Protein AF-A0A7K4QA33-F1 (afdb_monomer_lite)

Sequence (89 aa):
SRCGKVTFQLPLDAAPGLEERVCHFSWRSSALKETLRKLQASVTLDPDTAHPELVLSEDGKSVWRGSSPRQLPDCPERFDHWPFVLGRQ

pLDDT: mean 83.6, std 14.75, range [53.47, 97.19]

Secondary structure (DSSP, 8-state):
-----------S---TTHHHHHHHHHHHHHHHHHHHHHH----EE-TTTS-TTEEE-TTSS-EEE-SS-------TTS-SSS----EE-

Structure (mmCIF, N/CA/C/O backbone):
data_AF-A0A7K4QA33-F1
#
_entry.id   AF-A0A7K4QA33-F1
#
loop_
_atom_site.group_PDB
_atom_site.id
_atom_site.type_symbol
_atom_site.label_atom_id
_atom_site.label_alt_id
_atom_site.label_comp_id
_atom_site.label_asym_id
_atom_site.label_entity_id
_atom_site.label_seq_id
_atom_site.pdbx_PDB_ins_code
_atom_site.Cartn_x
_atom_site.Cartn_y
_atom_site.Cartn_z
_atom_site.occupancy
_atom_site.B_iso_or_equiv
_atom_site.auth_seq_id
_atom_site.auth_comp_id
_atom_site.auth_asym_id
_atom_site.auth_atom_id
_atom_site.pdbx_PDB_model_num
ATOM 1 N N . SER A 1 1 ? 44.658 24.300 21.157 1.00 53.75 1 SER A N 1
ATOM 2 C CA . SER A 1 1 ? 43.525 23.677 21.870 1.00 53.75 1 SER A CA 1
ATOM 3 C C . SER A 1 1 ? 42.658 24.728 22.528 1.00 53.75 1 SER A C 1
ATOM 5 O O . SER A 1 1 ? 43.152 25.442 23.390 1.00 53.75 1 SER A O 1
ATOM 7 N N . ARG A 1 2 ? 41.390 24.850 22.119 1.00 53.78 2 ARG A N 1
ATOM 8 C CA . ARG A 1 2 ? 40.377 25.619 22.863 1.00 53.78 2 ARG A CA 1
ATOM 9 C C . ARG A 1 2 ? 38.961 25.194 22.445 1.00 53.78 2 ARG A C 1
ATOM 11 O O . ARG A 1 2 ? 38.202 25.972 21.890 1.00 53.78 2 ARG A O 1
ATOM 18 N N . CYS A 1 3 ? 38.623 23.927 22.678 1.00 55.78 3 CYS A N 1
ATOM 19 C CA . CYS A 1 3 ? 37.225 23.503 22.690 1.00 55.78 3 CYS A CA 1
ATOM 20 C C . CYS A 1 3 ? 36.735 23.653 24.135 1.00 55.78 3 CYS A C 1
ATOM 22 O O . CYS A 1 3 ? 37.158 22.904 25.015 1.00 55.78 3 CYS A O 1
ATOM 24 N N . GLY A 1 4 ? 35.940 24.689 24.401 1.00 55.41 4 GLY A N 1
ATOM 25 C CA . GLY A 1 4 ? 35.249 24.829 25.678 1.00 55.41 4 GLY A CA 1
ATOM 26 C C . GLY A 1 4 ? 34.100 23.828 25.737 1.00 55.41 4 GLY A C 1
ATOM 27 O O . GLY A 1 4 ? 33.335 23.708 24.784 1.00 55.41 4 GLY A O 1
ATOM 28 N N . LYS A 1 5 ? 33.978 23.103 26.850 1.00 62.81 5 LYS A N 1
ATOM 29 C CA . LYS A 1 5 ? 32.830 22.238 27.122 1.00 62.81 5 LYS A CA 1
ATOM 30 C C . LYS A 1 5 ? 31.606 23.133 27.327 1.00 62.81 5 LYS A C 1
ATOM 32 O O . LYS A 1 5 ? 31.434 23.701 28.400 1.00 62.81 5 LYS A O 1
ATOM 37 N N . VAL A 1 6 ? 30.785 23.295 26.292 1.00 56.88 6 VAL A N 1
ATOM 38 C CA . VAL A 1 6 ? 29.485 23.959 26.421 1.00 56.88 6 VAL A CA 1
ATOM 39 C C . VAL A 1 6 ? 28.561 22.988 27.143 1.00 56.88 6 VAL A C 1
ATOM 41 O O . VAL A 1 6 ? 2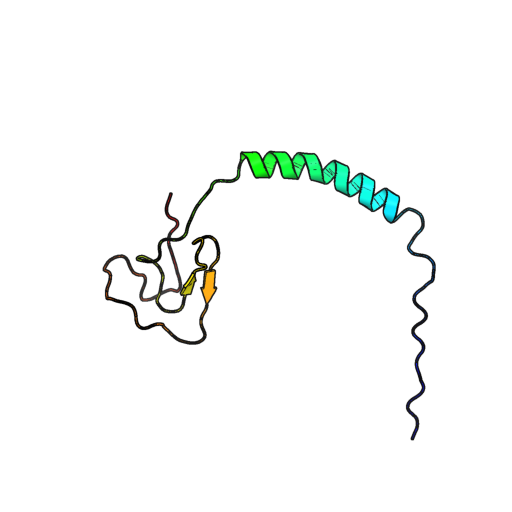8.084 22.014 26.567 1.00 56.88 6 VAL A O 1
ATOM 44 N N . THR A 1 7 ? 28.332 23.218 28.431 1.00 59.09 7 THR A N 1
ATOM 45 C CA . THR A 1 7 ? 27.199 22.611 29.125 1.00 59.09 7 THR A CA 1
ATOM 46 C C . THR A 1 7 ? 25.948 23.342 28.672 1.00 59.09 7 THR A C 1
ATOM 48 O O . THR A 1 7 ? 25.686 24.460 29.112 1.00 59.09 7 THR A O 1
ATOM 51 N N . PHE A 1 8 ? 25.191 22.720 27.772 1.00 58.00 8 PHE A N 1
ATOM 52 C CA . PHE A 1 8 ? 23.830 23.147 27.491 1.00 58.00 8 PHE A CA 1
ATOM 53 C C . PHE A 1 8 ? 22.998 22.817 28.733 1.00 58.00 8 PHE A C 1
ATOM 55 O O . PHE A 1 8 ? 22.628 21.664 28.952 1.00 58.00 8 PHE A O 1
ATOM 62 N N . GLN A 1 9 ? 22.783 23.802 29.605 1.00 59.56 9 GLN A N 1
ATOM 63 C CA . GLN A 1 9 ? 21.778 23.664 30.648 1.00 59.56 9 GLN A CA 1
ATOM 64 C C . GLN A 1 9 ? 20.421 23.780 29.958 1.00 59.56 9 GLN A C 1
ATOM 66 O O . GLN A 1 9 ? 19.999 24.871 29.582 1.00 59.56 9 GLN A O 1
ATOM 71 N N . LEU A 1 10 ? 19.771 22.637 29.729 1.00 57.53 10 LEU A N 1
ATOM 72 C CA . LEU A 1 10 ? 18.336 22.622 29.466 1.00 57.53 10 LEU A CA 1
ATOM 73 C C . LEU A 1 10 ? 17.668 23.385 30.620 1.00 57.53 10 LEU A C 1
ATOM 75 O O . LEU A 1 10 ? 18.002 23.090 31.772 1.00 57.53 10 LEU A O 1
ATOM 79 N N . PRO A 1 11 ? 16.781 24.361 30.353 1.00 53.47 11 PRO A N 1
ATOM 80 C CA . PRO A 1 11 ? 16.012 24.981 31.419 1.00 53.47 11 PRO A CA 1
ATOM 81 C C . PRO A 1 11 ? 15.325 23.857 32.191 1.00 53.47 11 PRO A C 1
ATOM 83 O O . PRO A 1 11 ? 14.608 23.053 31.595 1.00 53.47 11 PRO A O 1
ATOM 86 N N . LEU A 1 12 ? 15.589 23.772 33.495 1.00 54.44 12 LEU A N 1
ATOM 87 C CA . LEU A 1 12 ? 15.047 22.722 34.361 1.00 54.44 12 LEU A CA 1
ATOM 88 C C . LEU A 1 12 ? 13.537 22.883 34.603 1.00 54.44 12 LEU A C 1
ATOM 90 O O . LEU A 1 12 ? 12.950 22.117 35.354 1.00 54.44 12 LEU A O 1
ATOM 94 N N . ASP A 1 13 ? 12.899 23.824 33.916 1.00 56.03 13 ASP A N 1
ATOM 95 C CA . ASP A 1 13 ? 11.469 24.043 33.967 1.00 56.03 13 ASP A CA 1
ATOM 96 C C . ASP A 1 13 ? 10.902 23.857 32.560 1.00 56.03 13 ASP A C 1
ATOM 98 O O . ASP A 1 13 ? 10.808 24.783 31.748 1.00 56.03 13 ASP A O 1
ATOM 102 N N . ALA A 1 14 ? 10.509 22.616 32.266 1.00 61.69 14 ALA A N 1
ATOM 103 C CA . ALA A 1 14 ? 9.442 22.386 31.306 1.00 61.69 14 ALA A CA 1
ATOM 104 C C . ALA A 1 14 ? 8.287 23.328 31.681 1.00 61.69 14 ALA A C 1
ATOM 106 O O . ALA A 1 14 ? 7.902 23.390 32.848 1.00 61.69 14 ALA A O 1
ATOM 107 N N . ALA A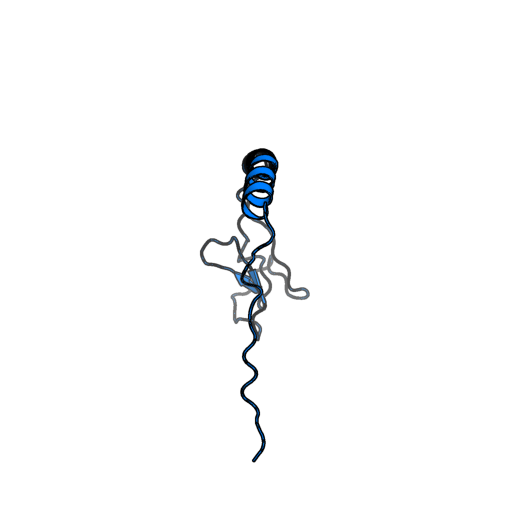 1 15 ? 7.793 24.109 30.713 1.00 63.25 15 ALA A N 1
ATOM 108 C CA . ALA A 1 15 ? 6.820 25.170 30.962 1.00 63.25 15 ALA A CA 1
ATOM 109 C C . ALA A 1 15 ? 5.705 24.689 31.918 1.00 63.25 15 ALA A C 1
ATOM 111 O O . ALA A 1 15 ? 5.083 23.660 31.625 1.00 63.25 15 ALA A O 1
ATOM 112 N N . PRO A 1 16 ? 5.431 25.395 33.032 1.00 59.91 16 PRO A N 1
ATOM 113 C CA . PRO A 1 16 ? 4.345 25.027 33.931 1.00 59.91 16 PRO A CA 1
ATOM 114 C C . PRO A 1 16 ? 3.048 24.900 33.125 1.00 59.91 16 PRO A C 1
ATOM 116 O O . PRO A 1 16 ? 2.696 25.794 32.355 1.00 59.91 16 PRO A O 1
ATOM 119 N N . GLY A 1 17 ? 2.384 23.749 33.224 1.00 60.03 17 GLY A N 1
ATOM 120 C CA . GLY A 1 17 ?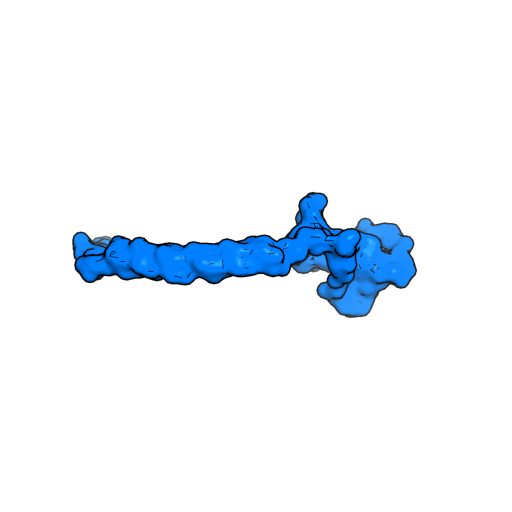 1.176 23.452 32.450 1.00 60.03 17 GLY A CA 1
ATOM 121 C C . GLY A 1 17 ? 1.413 22.844 31.061 1.00 60.03 17 GLY A C 1
ATOM 122 O O . GLY A 1 17 ? 0.457 22.700 30.302 1.00 60.03 17 GLY A O 1
ATOM 123 N N . LEU A 1 18 ? 2.642 22.458 30.689 1.00 66.19 18 LEU A N 1
ATOM 124 C CA . LEU A 1 18 ? 2.889 21.691 29.458 1.00 66.19 18 LEU A CA 1
ATOM 125 C C . LEU A 1 18 ? 2.159 20.343 29.501 1.00 66.19 18 LEU A C 1
ATOM 127 O O . LEU A 1 18 ? 1.456 20.014 28.550 1.00 66.19 18 LEU A O 1
ATOM 131 N N . GLU A 1 19 ? 2.237 19.630 30.624 1.00 66.19 19 GLU A N 1
ATOM 132 C CA . GLU A 1 19 ? 1.491 18.384 30.858 1.00 66.19 19 GLU A CA 1
ATOM 133 C C . GLU A 1 19 ? -0.030 18.606 30.800 1.00 66.19 19 GLU A C 1
ATOM 135 O O . GLU A 1 19 ? -0.754 17.864 30.143 1.00 66.19 19 GLU A O 1
ATOM 140 N N . GLU A 1 20 ? -0.529 19.687 31.404 1.00 69.38 20 GLU A N 1
ATOM 141 C CA . GLU A 1 20 ? -1.954 20.046 31.376 1.00 69.38 20 GLU A CA 1
ATOM 142 C C . GLU A 1 20 ? -2.437 20.366 29.952 1.00 69.38 20 GLU A C 1
ATOM 144 O O . GLU A 1 20 ? -3.482 19.885 29.503 1.00 69.38 20 GLU A O 1
ATOM 149 N N . ARG A 1 21 ? -1.634 21.118 29.191 1.00 71.75 21 ARG A N 1
ATOM 150 C CA . ARG A 1 21 ? -1.882 21.418 27.776 1.00 71.75 21 ARG A CA 1
ATOM 151 C C . ARG A 1 21 ? -1.853 20.165 26.913 1.00 71.75 21 ARG A C 1
ATOM 153 O O . ARG A 1 21 ? -2.677 20.054 26.008 1.00 71.75 21 ARG A O 1
ATOM 160 N N . VAL A 1 22 ? -0.927 19.242 27.171 1.00 79.31 22 VAL A N 1
ATOM 161 C CA . VAL A 1 22 ? -0.835 17.954 26.470 1.00 79.31 22 VAL A CA 1
ATOM 162 C C . VAL A 1 22 ? -2.061 17.096 26.776 1.00 79.31 22 VAL A C 1
ATOM 164 O O . VAL A 1 22 ? -2.668 16.573 25.844 1.00 79.31 22 VAL A O 1
ATOM 167 N N . CYS A 1 23 ? -2.499 17.017 28.034 1.00 74.19 23 CYS A N 1
ATOM 168 C CA . CYS A 1 23 ? -3.715 16.304 28.432 1.00 74.19 23 CYS A CA 1
ATOM 169 C C . CYS A 1 23 ? -4.974 16.884 27.769 1.00 74.19 23 CYS A C 1
ATOM 171 O O . CYS A 1 23 ? -5.756 16.148 27.163 1.00 74.19 23 CYS A O 1
ATOM 173 N N . HIS A 1 24 ? -5.152 18.206 27.805 1.00 73.75 24 HIS A N 1
ATOM 174 C CA . HIS A 1 24 ? -6.286 18.870 27.160 1.00 73.75 24 HIS A CA 1
ATOM 175 C C . HIS A 1 24 ? -6.257 18.721 25.626 1.00 73.75 24 HIS A C 1
ATOM 177 O O . HIS A 1 24 ? -7.292 18.495 24.992 1.00 73.75 24 HIS A O 1
ATOM 183 N N . PHE A 1 25 ? -5.072 18.790 25.015 1.00 74.62 25 PHE A N 1
ATOM 184 C CA . PHE A 1 25 ? -4.883 18.521 23.590 1.00 74.62 25 PHE A CA 1
ATOM 185 C C . PHE A 1 25 ? -5.209 17.062 23.233 1.00 74.62 25 PHE A C 1
ATOM 187 O O . PHE A 1 25 ? -5.910 16.810 22.252 1.00 74.62 25 PHE A O 1
ATOM 194 N N . SER A 1 26 ? -4.769 16.108 24.055 1.00 78.12 26 SER A N 1
ATOM 195 C CA . SER A 1 26 ? -5.045 14.676 23.901 1.00 78.12 26 SER A CA 1
ATOM 196 C C . SER A 1 26 ? -6.548 14.377 23.934 1.00 78.12 26 SER A C 1
ATOM 198 O O . SER A 1 26 ? -7.067 13.667 23.067 1.00 78.12 26 SER A O 1
ATOM 200 N N . TRP A 1 27 ? -7.285 15.000 24.859 1.00 70.44 27 TRP A N 1
ATOM 201 C CA . TRP A 1 27 ? -8.743 14.878 24.920 1.00 70.44 27 TRP A CA 1
ATOM 202 C C . TRP A 1 27 ? -9.418 15.375 23.638 1.00 70.44 27 TRP A C 1
ATOM 204 O O . TRP A 1 27 ? -10.186 14.649 23.007 1.00 70.44 27 TRP A O 1
ATOM 214 N N . ARG A 1 28 ? -9.084 16.592 23.194 1.00 73.38 28 ARG A N 1
ATOM 215 C CA . ARG A 1 28 ? -9.660 17.176 21.969 1.00 73.38 28 ARG A CA 1
ATOM 216 C C . ARG A 1 28 ? -9.314 16.366 20.716 1.00 73.38 28 ARG A C 1
ATOM 218 O O . ARG A 1 28 ? -10.128 16.269 19.803 1.00 73.38 28 ARG A O 1
ATOM 225 N N . SER A 1 29 ? -8.134 15.753 20.692 1.00 83.88 29 SER A N 1
ATOM 226 C CA . SER A 1 29 ? -7.675 14.861 19.624 1.00 83.88 29 SER A CA 1
ATOM 227 C C . SER A 1 29 ? -8.431 13.524 19.591 1.00 83.88 29 SER A C 1
ATOM 229 O O . SER A 1 29 ? -8.601 12.934 18.524 1.00 83.88 29 SER A O 1
ATOM 231 N N . SER A 1 30 ? -8.962 13.057 20.726 1.00 83.50 30 SER A N 1
ATOM 232 C CA . SER A 1 30 ? -9.598 11.736 20.829 1.00 83.50 30 SER A CA 1
ATOM 233 C C . SER A 1 30 ? -10.864 11.615 19.976 1.00 83.50 30 SER A C 1
ATOM 235 O O . SER A 1 30 ? -11.019 10.635 19.252 1.00 83.50 30 SER A O 1
ATOM 237 N N . ALA A 1 31 ? -11.734 12.630 19.973 1.00 86.88 31 ALA A N 1
ATOM 238 C CA . ALA A 1 31 ? -12.936 12.623 19.135 1.00 86.88 31 ALA A CA 1
ATOM 239 C C . ALA A 1 31 ? -12.598 12.604 17.632 1.00 86.88 31 ALA A C 1
ATOM 241 O O . ALA A 1 31 ? -13.216 11.858 16.877 1.00 86.88 31 ALA A O 1
ATOM 242 N N . LEU A 1 32 ? -11.581 13.367 17.211 1.00 88.56 32 LEU A N 1
ATOM 243 C CA . LEU A 1 32 ? -11.081 13.351 15.831 1.00 88.56 32 LEU A CA 1
ATOM 244 C C . LEU A 1 32 ? -10.476 11.991 15.461 1.00 88.56 32 LEU A C 1
ATOM 246 O O . LEU A 1 32 ? -10.660 11.502 14.352 1.00 88.56 32 LEU A O 1
ATOM 250 N N . LYS A 1 33 ? -9.774 11.348 16.395 1.00 90.25 33 LYS A N 1
ATOM 251 C CA . LYS A 1 33 ? -9.212 10.010 16.190 1.00 90.25 33 LYS A CA 1
ATOM 252 C C . LYS A 1 33 ? -10.308 8.968 15.973 1.00 90.25 33 LYS A C 1
ATOM 254 O O . LYS A 1 33 ? -10.185 8.134 15.081 1.00 90.25 33 LYS A O 1
ATOM 259 N N . GLU A 1 34 ? -11.388 9.039 16.745 1.00 91.12 34 GLU A N 1
ATOM 260 C CA . GLU A 1 34 ? -12.538 8.143 16.599 1.00 91.12 34 GLU A CA 1
ATOM 261 C C . GLU A 1 34 ? -13.322 8.386 15.305 1.00 91.12 34 GLU A C 1
ATOM 263 O O . GLU A 1 34 ? -13.736 7.428 14.651 1.00 91.12 34 GLU A O 1
ATOM 268 N N . THR A 1 35 ? -13.504 9.640 14.881 1.00 92.38 35 THR A N 1
ATOM 269 C CA . THR A 1 35 ? -14.149 9.919 13.589 1.00 92.38 35 THR A CA 1
ATOM 270 C C . THR A 1 35 ? -13.294 9.442 12.418 1.00 92.38 35 THR A C 1
ATOM 272 O O . THR A 1 35 ? -13.827 8.806 11.512 1.00 92.38 35 THR A O 1
ATOM 275 N N . LEU A 1 36 ? -11.975 9.655 12.455 1.00 91.94 36 LEU A N 1
ATOM 2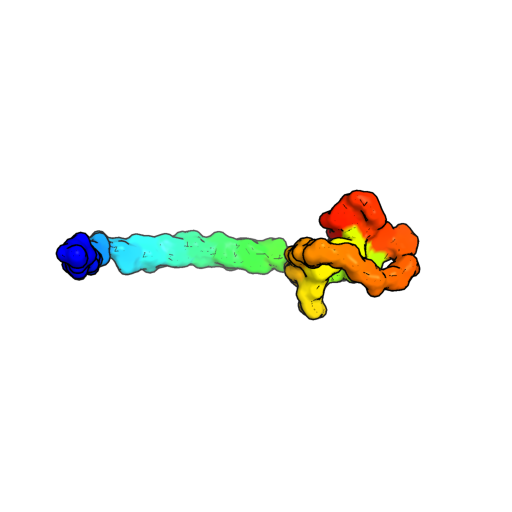76 C CA . LEU A 1 36 ? -11.062 9.160 11.420 1.00 91.94 36 LEU A CA 1
ATOM 277 C C . LEU A 1 36 ? -11.042 7.630 11.348 1.00 91.94 36 LEU A C 1
ATOM 279 O O . LEU A 1 36 ? -11.069 7.085 10.250 1.00 91.94 36 LEU A O 1
ATOM 283 N N . ARG A 1 37 ? -11.074 6.932 12.491 1.00 89.44 37 ARG A N 1
ATOM 284 C CA . ARG A 1 37 ? -11.195 5.463 12.534 1.00 89.44 37 ARG A CA 1
ATOM 285 C C . ARG A 1 37 ? -12.460 4.963 11.839 1.00 89.44 37 ARG A C 1
ATOM 287 O O . ARG A 1 37 ? -12.394 3.992 11.098 1.00 89.44 37 ARG A O 1
ATOM 294 N N . LYS A 1 38 ? -13.602 5.629 12.043 1.00 89.81 38 LYS A N 1
ATOM 295 C CA . LYS A 1 38 ? -14.877 5.259 11.397 1.00 89.81 38 LYS A CA 1
ATOM 296 C C . LYS A 1 38 ? -14.881 5.491 9.886 1.00 89.81 38 LYS A C 1
ATOM 298 O O . LYS A 1 38 ? -15.617 4.816 9.178 1.00 89.81 38 LYS A O 1
ATOM 303 N N . LEU A 1 39 ? -14.09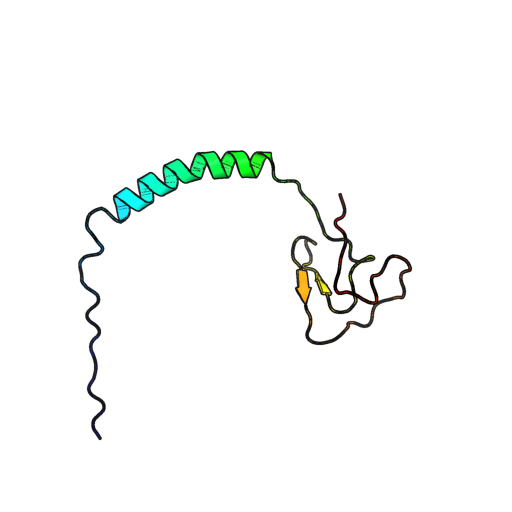0 6.449 9.409 1.00 88.00 39 LEU A N 1
ATOM 304 C CA . LEU A 1 39 ? -13.955 6.777 7.987 1.00 88.00 39 LEU A CA 1
ATOM 305 C C . LEU A 1 39 ? -12.811 6.011 7.307 1.00 88.00 39 LEU A C 1
ATOM 307 O O . LEU A 1 39 ? -12.634 6.125 6.096 1.00 88.00 39 LEU A O 1
ATOM 311 N N . GLN A 1 40 ? -12.019 5.251 8.066 1.00 86.19 40 GLN A N 1
ATOM 312 C CA . GLN A 1 40 ? -10.862 4.541 7.546 1.00 86.19 40 GLN A CA 1
ATOM 313 C C . GLN A 1 40 ? -11.313 3.356 6.686 1.00 86.19 40 GLN A C 1
ATOM 315 O O . GLN A 1 40 ? -11.786 2.342 7.195 1.00 86.19 40 GLN A O 1
ATOM 320 N N . ALA A 1 41 ? -11.124 3.467 5.373 1.00 85.38 41 ALA A N 1
ATOM 321 C CA . ALA A 1 41 ? -11.227 2.329 4.471 1.00 85.38 41 ALA A CA 1
ATOM 322 C C . ALA A 1 41 ? -9.941 1.491 4.535 1.00 85.38 41 ALA A C 1
ATOM 324 O O . ALA A 1 41 ? -8.832 2.032 4.569 1.00 85.38 41 ALA A O 1
ATOM 325 N N . SER A 1 42 ? -10.081 0.163 4.540 1.00 86.94 42 SER A N 1
ATOM 326 C CA . SER A 1 42 ? -8.945 -0.754 4.418 1.00 86.94 42 SER A CA 1
ATOM 327 C C . SER A 1 42 ? -8.613 -0.959 2.945 1.00 86.94 42 SER A C 1
ATOM 329 O O . SER A 1 42 ? -9.035 -1.943 2.353 1.00 86.94 42 SER A O 1
ATOM 331 N N . VAL A 1 43 ? -7.868 -0.023 2.366 1.00 90.31 43 VAL A N 1
ATOM 332 C CA . VAL A 1 43 ? -7.354 -0.138 0.996 1.00 90.31 43 VAL A CA 1
ATOM 333 C C . VAL A 1 43 ? -5.969 -0.777 1.036 1.00 90.31 43 VAL A C 1
ATOM 335 O O . VAL A 1 43 ? -5.134 -0.397 1.862 1.00 90.31 43 VAL A O 1
ATOM 338 N N . THR A 1 44 ? -5.726 -1.736 0.149 1.00 95.75 44 THR A N 1
ATOM 339 C CA . THR A 1 44 ? -4.386 -2.267 -0.136 1.00 95.75 44 THR A CA 1
ATOM 340 C C . THR A 1 44 ? -3.943 -1.810 -1.519 1.00 95.75 44 THR A C 1
ATOM 342 O O . THR A 1 44 ? -4.741 -1.304 -2.296 1.00 95.75 44 THR A O 1
ATOM 345 N N . LEU A 1 45 ? -2.660 -1.905 -1.829 1.00 96.56 45 LEU A N 1
ATOM 346 C CA . LEU A 1 45 ? -2.092 -1.518 -3.113 1.00 96.56 45 LEU A CA 1
ATOM 347 C C . LEU A 1 45 ? -1.970 -2.745 -4.013 1.00 96.56 45 LEU A C 1
ATOM 349 O O . LEU A 1 45 ? -1.585 -3.821 -3.555 1.00 96.56 45 LEU A O 1
ATOM 353 N N . ASP A 1 46 ? -2.293 -2.571 -5.290 1.00 95.88 46 ASP A N 1
ATOM 354 C CA . ASP A 1 46 ? -2.264 -3.641 -6.277 1.00 95.88 46 ASP A CA 1
ATOM 355 C C . ASP A 1 46 ? -0.850 -3.805 -6.879 1.00 95.88 46 ASP A C 1
ATOM 357 O O . ASP A 1 46 ? -0.399 -2.931 -7.631 1.00 95.88 46 ASP A O 1
ATOM 361 N N . PRO A 1 47 ? -0.137 -4.912 -6.593 1.00 94.81 47 PRO A N 1
ATOM 362 C CA . PRO A 1 47 ? 1.219 -5.134 -7.093 1.00 94.81 47 PRO A CA 1
ATOM 363 C C . PRO A 1 47 ? 1.293 -5.329 -8.613 1.00 94.81 47 PRO A C 1
ATOM 365 O O . PRO A 1 47 ? 2.356 -5.098 -9.199 1.00 94.81 47 PRO A O 1
ATOM 368 N N . ASP A 1 48 ? 0.201 -5.729 -9.263 1.00 95.44 48 ASP A N 1
ATOM 369 C CA . ASP A 1 48 ? 0.166 -5.967 -10.706 1.00 95.44 48 ASP A CA 1
ATOM 370 C C . ASP A 1 48 ? 0.112 -4.643 -11.474 1.00 95.44 48 ASP A C 1
ATOM 372 O O . ASP A 1 48 ? 0.710 -4.518 -12.543 1.00 95.44 48 ASP A O 1
ATOM 376 N N . THR A 1 49 ? -0.481 -3.615 -10.860 1.00 96.38 49 THR A N 1
ATOM 377 C CA . THR A 1 49 ? -0.513 -2.247 -11.403 1.00 96.38 49 THR A CA 1
ATOM 378 C C . THR A 1 49 ? 0.749 -1.446 -11.079 1.00 96.38 49 THR A C 1
ATOM 380 O O . THR A 1 49 ? 1.062 -0.466 -11.755 1.00 96.38 49 THR A O 1
ATOM 383 N N . ALA A 1 50 ? 1.491 -1.841 -10.040 1.00 96.75 50 ALA A N 1
ATOM 384 C CA . ALA A 1 50 ? 2.591 -1.054 -9.499 1.00 96.75 50 ALA A CA 1
ATOM 385 C C . ALA A 1 50 ? 3.754 -0.900 -10.489 1.00 96.75 50 ALA A C 1
ATOM 387 O O . ALA A 1 50 ? 4.298 -1.885 -11.000 1.00 96.75 50 ALA A O 1
ATOM 388 N N . HIS A 1 51 ? 4.189 0.342 -10.692 1.00 97.19 51 HIS A N 1
ATOM 389 C CA . HIS A 1 51 ? 5.369 0.637 -11.497 1.00 97.19 51 HIS A CA 1
ATOM 390 C C . HIS A 1 51 ? 6.626 -0.078 -10.959 1.00 97.19 51 HIS A C 1
ATOM 392 O O . HIS A 1 51 ? 6.803 -0.138 -9.740 1.00 97.19 51 HIS A O 1
ATOM 398 N N . PRO A 1 52 ? 7.551 -0.562 -11.814 1.00 96.31 52 PRO A N 1
ATOM 399 C CA . PRO A 1 52 ? 8.731 -1.327 -11.388 1.00 96.31 52 PRO A CA 1
ATOM 400 C C . PRO A 1 52 ? 9.653 -0.644 -10.366 1.00 96.31 52 PRO A C 1
ATOM 402 O O . PRO A 1 52 ? 10.373 -1.319 -9.632 1.00 96.31 52 PRO A O 1
ATOM 405 N N . GLU A 1 53 ? 9.667 0.688 -10.314 1.00 96.88 53 GLU A N 1
ATOM 406 C CA . GLU A 1 53 ? 10.411 1.454 -9.295 1.00 96.88 53 GLU A CA 1
ATOM 407 C C . GLU A 1 53 ? 9.732 1.489 -7.921 1.00 96.88 53 GLU A C 1
ATOM 409 O O . GLU A 1 53 ? 10.353 1.916 -6.949 1.00 96.88 53 GLU A O 1
ATOM 414 N N . LEU A 1 54 ? 8.463 1.102 -7.815 1.00 96.94 54 LEU A N 1
ATOM 415 C CA . LEU A 1 54 ? 7.741 1.107 -6.552 1.00 96.94 54 LEU A CA 1
ATOM 416 C C . LEU A 1 54 ? 7.938 -0.214 -5.816 1.00 96.94 54 LEU A C 1
ATOM 418 O O . LEU A 1 54 ? 7.873 -1.307 -6.382 1.00 96.94 54 LEU A O 1
ATOM 422 N N . VAL A 1 55 ? 8.159 -0.100 -4.514 1.00 96.56 55 VAL A N 1
ATOM 423 C CA . VAL A 1 55 ? 8.243 -1.230 -3.600 1.00 96.56 55 VAL A CA 1
ATOM 424 C C . VAL A 1 55 ? 7.096 -1.110 -2.615 1.00 96.56 55 VAL A C 1
ATOM 426 O O . VAL A 1 55 ? 6.920 -0.067 -1.985 1.00 96.56 55 VAL A O 1
ATOM 429 N N . LEU A 1 56 ? 6.304 -2.173 -2.527 1.00 96.12 56 LEU A N 1
ATOM 430 C CA . LEU A 1 56 ? 5.165 -2.266 -1.625 1.00 96.12 56 LEU A CA 1
ATOM 431 C C . LEU A 1 56 ? 5.570 -3.031 -0.364 1.00 96.12 56 LEU A C 1
ATOM 433 O O . LEU A 1 56 ? 6.391 -3.950 -0.425 1.00 96.12 56 LEU A O 1
ATOM 437 N N . SER A 1 57 ? 4.986 -2.659 0.772 1.00 96.06 57 SER A N 1
ATOM 438 C CA . SER A 1 57 ? 5.066 -3.470 1.988 1.00 96.06 57 SER A CA 1
ATOM 439 C C . SER A 1 57 ? 4.313 -4.786 1.810 1.00 96.06 57 SER A C 1
ATOM 441 O O . SER A 1 57 ? 3.425 -4.904 0.968 1.00 96.06 57 SER A O 1
ATOM 443 N N . GLU A 1 58 ? 4.642 -5.776 2.637 1.00 95.00 58 GLU A N 1
ATOM 444 C CA . GLU A 1 58 ? 3.984 -7.089 2.615 1.00 95.00 58 GLU A CA 1
ATOM 445 C C . GLU A 1 58 ? 2.470 -6.993 2.865 1.00 95.00 58 GLU A C 1
ATOM 447 O O . GLU A 1 58 ? 1.690 -7.712 2.249 1.00 95.00 58 GLU A O 1
ATOM 452 N N . ASP A 1 59 ? 2.040 -6.052 3.710 1.00 93.69 59 ASP A N 1
ATOM 453 C CA . ASP A 1 59 ? 0.621 -5.794 3.975 1.00 93.69 59 ASP A CA 1
ATOM 454 C C . ASP A 1 59 ? -0.084 -4.991 2.865 1.00 93.69 59 ASP A C 1
ATOM 456 O O . ASP A 1 59 ? -1.289 -4.749 2.952 1.00 93.69 59 ASP A O 1
ATOM 460 N N . GLY A 1 60 ? 0.659 -4.548 1.845 1.00 94.81 60 GLY A N 1
ATOM 461 C CA . GLY A 1 60 ? 0.157 -3.745 0.737 1.00 94.81 60 GLY A CA 1
ATOM 462 C C . GLY A 1 60 ? -0.333 -2.353 1.137 1.00 94.81 60 GLY A C 1
ATOM 463 O O . GLY A 1 60 ? -1.051 -1.738 0.362 1.00 94.81 60 GLY A O 1
ATOM 464 N N . LYS A 1 61 ? -0.009 -1.834 2.328 1.00 93.94 61 LYS A N 1
ATOM 465 C CA . LYS A 1 61 ? -0.520 -0.530 2.809 1.00 93.94 61 LYS A CA 1
ATOM 466 C C . LYS A 1 61 ? 0.475 0.613 2.680 1.00 93.94 61 LYS A C 1
ATOM 468 O O . LYS A 1 61 ? 0.113 1.769 2.891 1.00 93.94 61 LYS A O 1
ATOM 473 N N . SER A 1 62 ? 1.725 0.299 2.359 1.00 95.25 62 SER A N 1
ATOM 474 C CA . SER A 1 62 ? 2.808 1.268 2.235 1.00 95.25 62 SER A CA 1
ATOM 475 C C . SER A 1 62 ? 3.521 1.108 0.903 1.00 95.25 62 SER A C 1
ATOM 477 O O . SER A 1 62 ? 3.633 0.005 0.369 1.00 95.25 62 SER A O 1
ATOM 479 N N . VAL A 1 63 ? 4.038 2.222 0.392 1.00 96.69 63 VAL A N 1
ATOM 480 C CA . VAL A 1 63 ? 4.823 2.265 -0.838 1.00 96.69 63 VAL A CA 1
ATOM 481 C C . VAL A 1 63 ? 5.994 3.219 -0.686 1.00 96.69 63 VAL A C 1
ATOM 483 O O . VAL A 1 63 ? 5.875 4.290 -0.090 1.00 96.69 63 VAL A O 1
ATOM 486 N N . TRP A 1 64 ? 7.132 2.834 -1.243 1.00 97.12 64 TRP A N 1
ATOM 487 C CA . TRP A 1 64 ? 8.294 3.697 -1.388 1.00 97.12 64 TRP A CA 1
ATOM 488 C C . TRP A 1 64 ? 8.932 3.482 -2.753 1.00 97.12 64 TRP A C 1
ATOM 490 O O . TRP A 1 64 ? 8.728 2.459 -3.407 1.00 97.12 64 TRP A O 1
ATOM 500 N N . ARG A 1 65 ? 9.713 4.466 -3.197 1.00 96.94 65 ARG A N 1
ATOM 501 C CA . ARG A 1 65 ? 10.479 4.347 -4.435 1.00 96.94 65 ARG A CA 1
ATOM 502 C C . ARG A 1 65 ? 11.803 3.641 -4.148 1.00 96.94 65 ARG A C 1
ATOM 504 O O . ARG A 1 65 ? 12.541 4.050 -3.252 1.00 96.94 65 ARG A O 1
ATOM 511 N N . GLY A 1 66 ? 12.093 2.590 -4.902 1.00 94.56 66 GLY A N 1
ATOM 512 C CA . GLY A 1 66 ? 13.391 1.929 -4.925 1.00 94.56 66 GLY A CA 1
ATOM 513 C C . GLY A 1 66 ? 14.449 2.752 -5.666 1.00 94.56 66 GLY A C 1
ATOM 514 O O . GLY A 1 66 ? 14.139 3.677 -6.411 1.00 94.56 66 GLY A O 1
ATOM 515 N N . SER A 1 67 ? 15.721 2.404 -5.473 1.00 92.50 67 SER A N 1
ATOM 516 C CA . SER A 1 67 ? 16.847 3.069 -6.150 1.00 92.50 67 SER A CA 1
ATOM 517 C C . SER A 1 67 ? 16.963 2.718 -7.636 1.00 92.50 67 SER A C 1
ATOM 519 O O . SER A 1 67 ? 17.608 3.446 -8.384 1.00 92.50 67 SER A O 1
ATOM 521 N N . SER A 1 68 ? 16.365 1.606 -8.061 1.00 92.38 68 SER A N 1
ATOM 522 C CA . SER A 1 68 ? 16.335 1.161 -9.452 1.00 92.38 68 SER A CA 1
ATOM 523 C C . SER A 1 68 ? 15.049 0.379 -9.742 1.00 92.38 68 SER A C 1
ATOM 525 O O . SER A 1 68 ? 14.497 -0.229 -8.817 1.00 92.38 68 SER A O 1
ATOM 527 N N . PRO A 1 69 ? 14.597 0.331 -11.009 1.00 92.81 69 PRO A N 1
ATOM 528 C CA . PRO A 1 69 ? 13.484 -0.518 -11.419 1.00 92.81 69 PRO A CA 1
ATOM 529 C C . PRO A 1 69 ? 13.734 -1.989 -11.068 1.00 92.81 69 PRO A C 1
ATOM 531 O O . PRO A 1 69 ? 14.835 -2.512 -11.258 1.00 92.81 69 PRO A O 1
ATOM 534 N N . ARG A 1 70 ? 12.710 -2.666 -10.551 1.00 92.38 70 ARG A N 1
ATOM 535 C CA . ARG A 1 70 ? 12.737 -4.108 -10.293 1.00 92.38 70 ARG A CA 1
ATOM 536 C C . ARG A 1 70 ? 12.441 -4.870 -11.580 1.00 92.38 70 ARG A C 1
ATOM 538 O O . ARG A 1 70 ? 11.605 -4.449 -12.372 1.00 92.38 70 ARG A O 1
ATOM 545 N N . GLN A 1 71 ? 13.081 -6.022 -11.761 1.00 92.56 71 GLN A N 1
ATOM 546 C CA . GLN A 1 71 ? 12.669 -6.961 -12.803 1.00 92.56 71 GLN A CA 1
ATOM 547 C C . GLN A 1 71 ? 11.380 -7.646 -12.352 1.00 92.56 71 GLN A C 1
ATOM 549 O O . GLN A 1 71 ? 11.387 -8.442 -11.413 1.00 92.56 71 GLN A O 1
ATOM 554 N N . LEU A 1 72 ? 10.277 -7.280 -12.994 1.00 89.56 72 LEU A N 1
ATOM 555 C CA . LEU A 1 72 ? 8.948 -7.824 -12.755 1.00 89.56 72 LEU A CA 1
ATOM 556 C C . LEU A 1 72 ? 8.441 -8.477 -14.044 1.00 89.56 72 LEU A C 1
ATOM 558 O O . LEU A 1 72 ? 8.865 -8.067 -15.125 1.00 89.56 72 LEU A O 1
ATOM 562 N N . PRO A 1 73 ? 7.547 -9.474 -13.952 1.00 89.44 73 PRO A N 1
ATOM 563 C CA . PRO A 1 73 ? 6.852 -9.988 -15.122 1.00 89.44 73 PRO A CA 1
ATOM 564 C C . PRO A 1 73 ? 6.074 -8.877 -15.834 1.00 89.44 73 PRO A C 1
ATOM 566 O O . PRO A 1 73 ? 5.526 -7.977 -15.182 1.00 89.44 73 PRO A O 1
ATOM 569 N N . ASP A 1 74 ? 5.989 -8.983 -17.158 1.00 89.31 74 ASP A N 1
ATOM 570 C CA . ASP A 1 74 ? 5.128 -8.111 -17.948 1.00 89.31 74 ASP A CA 1
ATOM 571 C C . ASP A 1 74 ? 3.670 -8.332 -17.538 1.00 89.31 74 ASP A C 1
ATOM 573 O O . ASP A 1 74 ? 3.155 -9.454 -17.544 1.00 89.31 74 ASP A O 1
ATOM 577 N N . CYS A 1 75 ? 3.004 -7.243 -17.159 1.00 91.94 75 CYS A N 1
ATOM 578 C CA . CYS A 1 75 ? 1.588 -7.230 -16.820 1.00 91.94 75 CYS A CA 1
ATOM 579 C C . CYS A 1 75 ? 0.939 -6.057 -17.561 1.00 91.94 75 CYS A C 1
ATOM 581 O O . CYS A 1 75 ? 1.426 -4.935 -17.431 1.00 91.94 75 CYS A O 1
ATOM 583 N N . PRO A 1 76 ? -0.147 -6.273 -18.324 1.00 93.75 76 PRO A N 1
ATOM 584 C CA . PRO A 1 76 ? -0.763 -5.218 -19.133 1.00 93.75 76 PRO A CA 1
ATOM 585 C C . PRO A 1 76 ? -1.359 -4.077 -18.295 1.00 93.75 76 PRO A C 1
ATOM 587 O O . PRO A 1 76 ? -1.537 -2.976 -18.800 1.00 93.75 76 PRO A O 1
ATOM 590 N N . GLU A 1 77 ? -1.657 -4.329 -17.020 1.00 95.94 77 GLU A N 1
ATOM 591 C CA . GLU A 1 77 ? -2.170 -3.328 -16.078 1.00 95.94 77 GLU A CA 1
ATOM 592 C C . GLU A 1 77 ? -1.056 -2.510 -15.402 1.00 95.94 77 GLU A C 1
ATOM 594 O O . GLU A 1 77 ? -1.345 -1.569 -14.661 1.00 95.94 77 GLU A O 1
ATOM 599 N N . ARG A 1 78 ? 0.217 -2.860 -15.636 1.00 96.62 78 ARG A N 1
ATOM 600 C CA . ARG A 1 78 ? 1.363 -2.240 -14.970 1.00 96.62 78 ARG A CA 1
ATOM 601 C C . ARG A 1 78 ? 1.645 -0.864 -15.548 1.00 96.62 78 ARG A C 1
ATOM 603 O O . ARG A 1 78 ? 1.823 -0.711 -16.753 1.00 96.62 78 ARG A O 1
ATOM 610 N N . PHE A 1 79 ? 1.785 0.126 -14.672 1.00 95.94 79 PHE A N 1
ATOM 611 C CA . PHE A 1 79 ? 2.312 1.419 -15.089 1.00 95.94 79 PHE A CA 1
ATOM 612 C C . PHE A 1 79 ? 3.795 1.303 -15.455 1.00 95.94 79 PHE A C 1
ATOM 614 O O . PHE A 1 79 ? 4.597 0.786 -14.681 1.00 95.94 79 PHE A O 1
ATOM 621 N N . ASP A 1 80 ? 4.168 1.826 -16.617 1.00 91.62 80 ASP A N 1
ATOM 622 C CA . ASP A 1 80 ? 5.523 1.777 -17.179 1.00 91.62 80 ASP A CA 1
ATOM 623 C C . ASP A 1 80 ? 6.163 3.167 -17.340 1.00 91.62 80 ASP A C 1
ATOM 625 O O . ASP A 1 80 ? 7.384 3.293 -17.377 1.00 91.62 80 ASP A O 1
ATOM 629 N N . HIS A 1 81 ? 5.341 4.215 -17.428 1.00 91.56 81 HIS A N 1
ATOM 630 C CA . HIS A 1 81 ? 5.810 5.579 -17.655 1.00 91.56 81 HIS A CA 1
ATOM 631 C C . HIS A 1 81 ? 5.937 6.404 -16.370 1.00 91.56 81 HIS A C 1
ATOM 633 O O . HIS A 1 81 ? 6.915 7.130 -16.184 1.00 91.56 81 HIS A O 1
ATOM 639 N N . TRP A 1 82 ? 4.947 6.307 -15.478 1.00 95.00 82 TRP A N 1
ATOM 640 C CA . TRP A 1 82 ? 4.914 7.056 -14.222 1.00 95.00 82 TRP A CA 1
ATOM 641 C C . TRP A 1 82 ? 4.907 6.114 -13.016 1.00 95.00 82 TRP A C 1
ATOM 643 O O . TRP A 1 82 ? 4.294 5.048 -13.076 1.00 95.00 82 TRP A O 1
ATOM 653 N N . PRO A 1 83 ? 5.533 6.513 -11.893 1.00 95.50 83 PRO A N 1
ATOM 654 C CA . PRO A 1 83 ? 5.654 5.712 -10.680 1.00 95.50 83 PRO A CA 1
ATOM 655 C C . PRO A 1 83 ? 4.340 5.729 -9.891 1.00 95.50 83 PRO A C 1
ATOM 657 O O . PRO A 1 83 ? 4.259 6.283 -8.793 1.00 95.50 83 PRO A O 1
ATOM 660 N N . PHE A 1 84 ? 3.302 5.147 -10.485 1.00 97.00 84 PHE A N 1
ATOM 661 C CA . PHE A 1 84 ? 1.962 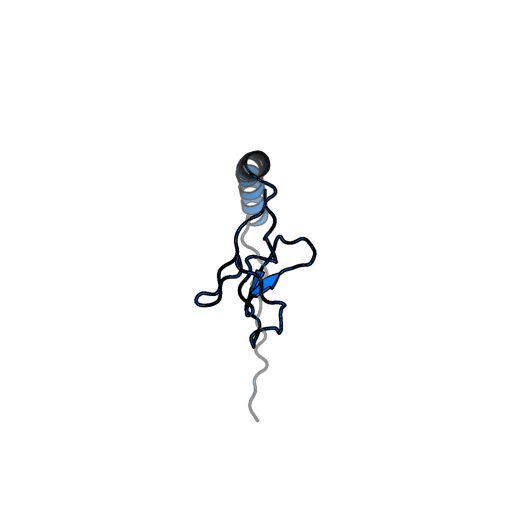5.018 -9.932 1.00 97.00 84 PHE A CA 1
ATOM 662 C C . PHE A 1 84 ? 1.655 3.567 -9.553 1.00 97.00 84 PHE A C 1
ATOM 664 O O . PHE A 1 84 ? 2.330 2.623 -9.967 1.00 97.00 84 PHE A O 1
ATOM 671 N N . VAL A 1 85 ? 0.625 3.416 -8.728 1.00 97.12 85 VAL A N 1
ATOM 672 C CA . VAL A 1 85 ? 0.047 2.148 -8.286 1.00 97.12 85 VAL A CA 1
ATOM 673 C C . VAL A 1 85 ? -1.422 2.399 -7.951 1.00 97.12 85 VAL A C 1
ATOM 675 O O . VAL A 1 85 ? -1.759 3.478 -7.454 1.00 97.12 85 VAL A O 1
ATOM 678 N N . LEU A 1 86 ? -2.298 1.439 -8.245 1.00 96.69 86 LEU A N 1
ATOM 679 C CA . LEU A 1 86 ? -3.714 1.524 -7.898 1.00 96.69 86 LEU A CA 1
ATOM 680 C C . LEU A 1 86 ? -3.993 0.900 -6.530 1.00 96.69 86 LEU A C 1
ATOM 682 O O . LEU A 1 86 ? -3.285 0.007 -6.067 1.00 96.69 86 LEU A O 1
ATOM 686 N N . GLY A 1 87 ? -5.055 1.381 -5.888 1.00 95.25 87 GLY A N 1
ATOM 687 C CA . GLY A 1 87 ? -5.637 0.709 -4.733 1.00 95.25 87 GLY A CA 1
ATOM 688 C C . GLY A 1 87 ? -6.495 -0.481 -5.167 1.00 95.25 87 GLY A C 1
ATOM 689 O O . GLY A 1 87 ? -7.196 -0.409 -6.175 1.00 95.25 87 GLY A O 1
ATOM 690 N N . ARG A 1 88 ? -6.467 -1.547 -4.373 1.00 90.75 88 ARG A N 1
ATOM 691 C CA . ARG A 1 88 ? -7.348 -2.710 -4.414 1.00 90.75 88 ARG A CA 1
ATOM 692 C C . ARG A 1 88 ? -8.316 -2.614 -3.230 1.00 90.75 88 ARG A C 1
ATOM 694 O O . ARG A 1 88 ? -7.903 -2.297 -2.108 1.00 90.75 88 ARG A O 1
ATOM 701 N N . GLN A 1 89 ? -9.601 -2.809 -3.516 1.00 75.50 89 GLN A N 1
ATOM 702 C CA . GLN A 1 89 ? -10.690 -2.738 -2.538 1.00 75.50 89 GLN A CA 1
ATOM 703 C C . GLN A 1 89 ? -11.030 -4.120 -1.980 1.00 75.50 89 GLN A C 1
ATOM 705 O O . GLN A 1 89 ? -10.922 -5.102 -2.748 1.00 75.50 89 GLN A O 1
#

InterPro domains:
  IPR003879 Butyrophylin-like, SPRY domain [PR01407] (39-56)
  IPR003879 Butyrophylin-like, SPRY domain [PR01407] (56-73)
  IPR003879 Butyrophylin-like, SPRY domain [PR01407] (78-89)
  IPR006574 SPRY-associated [PF13765] (43-89)
  IPR006574 SPRY-associated [SM00589] (40-89)
  IPR013320 Concanavalin A-like lectin/glucanase domain superfamily [SSF49899] (34-89)
  IPR043136 B30.2/SPRY domain superfamily [G3DSA:2.60.120.920] (21-89)
  IPR050143 Tripartite motif-containing [PTHR24103] (18-89)

Radius of gyration: 23.82 Å; chains: 1; bounding box: 58×36×54 Å

Foldseek 3Di:
DDDDPDDPPDPPDPDVCPVVVVVVVVVVVVVVVVVVVVVDDPWFWDPLQFEQQWDADPSRPDIDGHPDGHDDDDHPNYDHPDRDIDIDD

Organism: Melospiza melodia (NCBI:txid44397)